Protein AF-H3B752-F1 (afdb_monomer)

InterPro domains:
  IPR000917 Sulfatase, N-terminal [PF00884] (70-128)
  IPR017850 Alkaline-phosphatase-like, core domain superfamily [G3DSA:3.40.720.10] (70-130)
  IPR017850 Alkaline-phosphatase-like, core domain superfamily [SSF53649] (68-130)
  IPR024607 Sulfatase, conserved site [PS00523] (114-126)
  IPR047115 Arylsulfatase B [PTHR10342] (29-130)

Sequence (131 aa):
IWKSFCSRIPPPPTHQRWRVKMLAVGLLTSFSVVSVLTFGYLSRDNPNSSAGKKLKERGHLAPVDPSSPPHIVFILVDDQGFRDVGYHGSEIKTPTLDRLAAEGVKLESYYVQPICTPSRSQFITGKLPIW

pLDDT: mean 79.15, std 16.38, range [39.94, 97.94]

Organism: Latimeria chalumnae (NCBI:txid7897)

Solvent-accessible surface area (backbone atoms only — not comparable to full-atom values): 8840 Å² total; per-residue (Å²): 133,80,86,79,75,81,86,75,78,81,81,81,84,61,74,71,65,53,56,58,52,55,53,52,52,53,52,53,53,52,51,51,53,54,49,52,53,51,52,54,58,70,66,56,71,62,94,79,48,62,72,65,53,62,62,64,64,71,69,69,75,72,87,78,58,90,87,52,82,81,88,84,83,87,85,85,77,79,93,72,55,81,54,61,38,34,82,60,70,22,92,47,85,36,68,70,58,37,50,51,51,72,78,51,84,78,81,92,85,79,88,76,55,101,45,71,68,66,34,49,49,25,70,77,68,76,42,79,88,78,131

Structure (mmCIF, N/CA/C/O backbone):
data_AF-H3B752-F1
#
_entry.id   AF-H3B752-F1
#
loop_
_atom_site.group_PDB
_atom_site.id
_atom_site.type_symbol
_atom_site.label_atom_id
_atom_site.label_alt_id
_atom_site.label_comp_id
_atom_site.label_asym_id
_atom_site.label_entity_id
_atom_site.label_seq_id
_atom_site.pdbx_PDB_ins_code
_atom_site.Cartn_x
_atom_site.Cartn_y
_atom_site.Cartn_z
_atom_site.occupancy
_atom_site.B_iso_or_equiv
_atom_site.auth_seq_id
_atom_site.auth_comp_id
_atom_site.auth_asym_id
_atom_site.auth_atom_id
_atom_site.pdbx_PDB_model_num
ATOM 1 N N . ILE A 1 1 ? 78.031 -38.251 10.634 1.00 53.94 1 ILE A N 1
ATOM 2 C CA . ILE A 1 1 ? 76.691 -37.640 10.841 1.00 53.94 1 ILE A CA 1
ATOM 3 C C . ILE A 1 1 ? 75.630 -38.638 11.360 1.00 53.94 1 ILE A C 1
ATOM 5 O O . ILE A 1 1 ? 74.601 -38.198 11.839 1.00 53.94 1 ILE A O 1
ATOM 9 N N . TRP A 1 2 ? 75.889 -39.955 11.436 1.00 39.94 2 TRP A N 1
ATOM 10 C CA . TRP A 1 2 ? 74.909 -40.919 11.990 1.00 39.94 2 TRP A CA 1
ATOM 11 C C . TRP A 1 2 ? 74.989 -41.170 13.517 1.00 39.94 2 TRP A C 1
ATOM 13 O O . TRP A 1 2 ? 74.052 -41.689 14.108 1.00 39.94 2 TRP A O 1
ATOM 23 N N . LYS A 1 3 ? 76.069 -40.775 14.211 1.00 46.97 3 LYS A N 1
ATOM 24 C CA . LYS A 1 3 ? 76.236 -41.073 15.655 1.00 46.97 3 LYS A CA 1
ATOM 25 C C . LYS A 1 3 ? 75.638 -40.042 16.628 1.00 46.97 3 LYS A C 1
ATOM 27 O O . LYS A 1 3 ? 75.720 -40.250 17.831 1.00 46.97 3 LYS A O 1
ATOM 32 N N . SER A 1 4 ? 75.022 -38.958 16.146 1.00 55.06 4 SER A N 1
ATOM 33 C CA . SER A 1 4 ? 74.487 -37.894 17.021 1.00 55.06 4 SER A CA 1
ATOM 34 C C . SER A 1 4 ? 72.971 -37.976 17.268 1.00 55.06 4 SER A C 1
ATOM 36 O O . SER A 1 4 ? 72.444 -37.215 18.070 1.00 55.06 4 SER A O 1
ATOM 38 N N . PHE A 1 5 ? 72.258 -38.913 16.630 1.00 49.50 5 PHE A N 1
ATOM 39 C CA . PHE A 1 5 ? 70.790 -38.969 16.702 1.00 49.50 5 PHE A CA 1
ATOM 40 C C . PHE A 1 5 ? 70.223 -39.930 17.773 1.00 49.50 5 PHE A C 1
ATOM 42 O O . PHE A 1 5 ? 69.024 -39.921 18.024 1.00 49.50 5 PHE A O 1
ATOM 49 N N . CYS A 1 6 ? 71.052 -40.729 18.458 1.00 53.72 6 CYS A N 1
ATOM 50 C CA . CYS A 1 6 ? 70.563 -41.753 19.402 1.00 53.72 6 CYS A CA 1
ATOM 51 C C . CYS A 1 6 ? 70.393 -41.312 20.871 1.00 53.72 6 CYS A C 1
ATOM 53 O O . CYS A 1 6 ? 70.003 -42.136 21.691 1.00 53.72 6 CYS A O 1
ATOM 55 N N . SER A 1 7 ? 70.649 -40.056 21.253 1.00 50.19 7 SER A N 1
ATOM 56 C CA . SER A 1 7 ? 70.622 -39.643 22.673 1.00 50.19 7 SER A CA 1
ATOM 57 C C . SER A 1 7 ? 69.354 -38.908 23.130 1.00 50.19 7 SER A C 1
ATOM 59 O O . SER A 1 7 ? 69.354 -38.309 24.203 1.00 50.19 7 SER A O 1
ATOM 61 N N . ARG A 1 8 ? 68.259 -38.923 22.355 1.00 54.84 8 ARG A N 1
ATOM 62 C CA . ARG A 1 8 ? 67.082 -38.079 22.647 1.00 54.84 8 ARG A CA 1
ATOM 63 C C . ARG A 1 8 ? 65.731 -38.800 22.552 1.00 54.84 8 ARG A C 1
ATOM 65 O O . ARG A 1 8 ? 64.787 -38.264 21.983 1.00 54.84 8 ARG A O 1
ATOM 72 N N . ILE A 1 9 ? 65.624 -39.997 23.134 1.00 61.06 9 ILE A N 1
ATOM 73 C CA . ILE A 1 9 ? 64.333 -40.683 23.325 1.00 61.06 9 ILE A CA 1
ATOM 74 C C . ILE A 1 9 ? 63.873 -40.468 24.781 1.00 61.06 9 ILE A C 1
ATOM 76 O O . ILE A 1 9 ? 64.575 -40.908 25.693 1.00 61.06 9 ILE A O 1
ATOM 80 N N . PRO A 1 10 ? 62.740 -39.783 25.038 1.00 66.69 10 PRO A N 1
ATOM 81 C CA . PRO A 1 10 ? 62.198 -39.644 26.390 1.00 66.69 10 PRO A CA 1
ATOM 82 C C . PRO A 1 10 ? 61.616 -40.980 26.895 1.00 66.69 10 PRO A C 1
ATOM 84 O O . PRO A 1 10 ? 61.079 -41.750 26.095 1.00 66.69 10 PRO A O 1
ATOM 87 N N . PRO A 1 11 ? 61.687 -41.270 28.210 1.00 69.69 11 PRO A N 1
ATOM 88 C CA . PRO A 1 11 ? 61.184 -42.526 28.761 1.00 69.69 11 PRO A CA 1
ATOM 89 C C .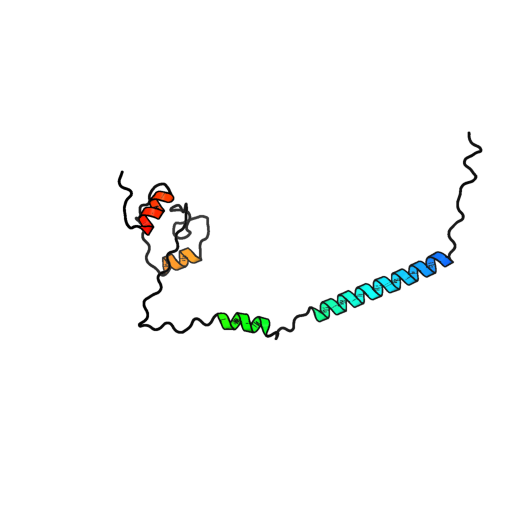 PRO A 1 11 ? 59.649 -42.625 28.652 1.00 69.69 11 PRO A C 1
ATOM 91 O O . PRO A 1 11 ? 58.960 -41.598 28.669 1.00 69.69 11 PRO A O 1
ATOM 94 N N . PRO A 1 12 ? 59.090 -43.847 28.565 1.00 68.25 12 PRO A N 1
ATOM 95 C CA . PRO A 1 12 ? 57.655 -44.052 28.410 1.00 68.25 12 PRO A CA 1
ATOM 96 C C . PRO A 1 12 ? 56.874 -43.555 29.641 1.00 68.25 12 PRO A C 1
ATOM 98 O O . PRO A 1 12 ? 57.336 -43.694 30.777 1.00 68.25 12 PRO A O 1
ATOM 101 N N . PRO A 1 13 ? 55.676 -42.973 29.446 1.00 62.47 13 PRO A N 1
ATOM 102 C CA . PRO A 1 13 ? 54.894 -42.401 30.533 1.00 62.47 13 PRO A CA 1
ATOM 103 C C . PRO A 1 13 ? 54.386 -43.491 31.486 1.00 62.47 13 PRO A C 1
ATOM 105 O O . PRO A 1 13 ? 53.749 -44.458 31.075 1.00 62.47 13 PRO A O 1
ATOM 108 N N . THR A 1 14 ? 54.629 -43.304 32.782 1.00 67.25 14 THR A N 1
ATOM 109 C CA . THR A 1 14 ? 54.229 -44.236 33.841 1.00 67.25 14 THR A CA 1
ATOM 110 C C . THR A 1 14 ? 52.709 -44.241 34.074 1.00 67.25 14 THR A C 1
ATOM 112 O O . THR A 1 14 ? 52.032 -43.209 34.028 1.00 67.25 14 THR A O 1
ATOM 115 N N . HIS A 1 15 ? 52.165 -45.428 34.368 1.00 60.94 15 HIS A N 1
ATOM 116 C CA . HIS A 1 15 ? 50.731 -45.735 34.521 1.00 60.94 15 HIS A CA 1
ATOM 117 C C . HIS A 1 15 ? 49.987 -44.835 35.537 1.00 60.94 15 HIS A C 1
ATOM 119 O O . HIS A 1 15 ? 48.790 -44.576 35.414 1.00 60.94 15 HIS A O 1
ATOM 125 N N . GLN A 1 16 ? 50.704 -44.278 36.516 1.00 57.66 16 GLN A N 1
ATOM 126 C CA . GLN A 1 16 ? 50.153 -43.421 37.570 1.00 57.66 16 GLN A CA 1
ATOM 127 C C . GLN A 1 16 ? 49.657 -42.058 37.051 1.00 57.66 16 GLN A C 1
ATOM 129 O O . GLN A 1 16 ? 48.684 -41.514 37.572 1.00 57.66 16 GLN A O 1
ATOM 134 N N . ARG A 1 17 ? 50.252 -41.539 35.967 1.00 56.00 17 ARG A N 1
ATOM 135 C CA . ARG A 1 17 ? 49.870 -40.254 35.354 1.00 56.00 17 ARG A CA 1
ATOM 136 C C . ARG A 1 17 ? 48.544 -40.323 34.588 1.00 56.00 17 ARG A C 1
ATOM 138 O O . ARG A 1 17 ? 47.860 -39.310 34.465 1.00 56.00 17 ARG A O 1
ATOM 145 N N . TRP A 1 18 ? 48.168 -41.502 34.092 1.00 55.12 18 TRP A N 1
ATOM 146 C CA . TRP A 1 18 ? 46.909 -41.713 33.370 1.00 55.12 18 TRP A CA 1
ATOM 147 C C . TRP A 1 18 ? 45.712 -41.854 34.312 1.00 55.12 18 TRP A C 1
ATOM 149 O O . TRP A 1 18 ? 44.652 -41.303 34.031 1.00 55.12 18 TRP A O 1
ATOM 159 N N . ARG A 1 19 ? 45.894 -42.490 35.477 1.00 59.72 19 ARG A N 1
ATOM 160 C CA . ARG A 1 19 ? 44.819 -42.669 36.471 1.00 59.72 19 ARG A CA 1
ATOM 161 C C . ARG A 1 19 ? 44.283 -41.335 37.004 1.00 59.72 19 ARG A C 1
ATOM 163 O O . ARG A 1 19 ? 43.073 -41.164 37.097 1.00 59.72 19 ARG A O 1
ATOM 170 N N . VAL A 1 20 ? 45.160 -40.364 37.273 1.00 62.06 20 VAL A N 1
ATOM 171 C CA . VAL A 1 20 ? 44.759 -39.028 37.762 1.00 62.06 20 VAL A CA 1
ATOM 172 C C . VAL A 1 20 ? 44.051 -38.211 36.675 1.00 62.06 20 VAL A C 1
ATOM 174 O O . VAL A 1 20 ? 43.061 -37.539 36.953 1.00 62.06 20 VAL A O 1
ATOM 177 N N . LYS A 1 21 ? 44.503 -38.310 35.417 1.00 63.09 21 LYS A N 1
ATOM 178 C CA . LYS A 1 21 ? 43.859 -37.623 34.285 1.00 63.09 21 LYS A CA 1
ATOM 179 C C . LYS A 1 21 ? 42.456 -38.167 33.997 1.00 63.09 21 LYS A C 1
ATOM 181 O O . LYS A 1 21 ? 41.549 -37.381 33.758 1.00 63.09 21 LYS A O 1
ATOM 186 N N . MET A 1 22 ? 42.265 -39.485 34.074 1.00 65.50 22 MET A N 1
ATOM 187 C CA . MET A 1 22 ? 40.961 -40.122 33.842 1.00 65.50 22 MET A CA 1
ATOM 188 C C . MET A 1 22 ? 39.937 -39.755 34.930 1.00 65.50 22 MET A C 1
ATOM 190 O O . MET A 1 22 ? 38.785 -39.471 34.612 1.00 65.50 22 MET A O 1
ATOM 194 N N . LEU A 1 23 ? 40.363 -39.675 36.197 1.00 69.31 23 LEU A N 1
ATOM 195 C CA . LEU A 1 23 ? 39.499 -39.243 37.304 1.00 69.31 23 LEU A CA 1
ATOM 196 C C . LEU A 1 23 ? 39.087 -37.765 37.187 1.00 69.31 23 LEU A C 1
ATOM 198 O O . LEU A 1 23 ? 37.924 -37.433 37.410 1.00 69.31 23 LEU A O 1
ATOM 202 N N . ALA A 1 24 ? 40.007 -36.885 36.781 1.00 67.94 24 ALA A N 1
ATOM 203 C CA . ALA A 1 24 ? 39.709 -35.464 36.588 1.00 67.94 24 ALA A CA 1
ATOM 204 C C . ALA A 1 24 ? 38.716 -35.217 35.434 1.00 67.94 24 ALA A C 1
ATOM 206 O O . ALA A 1 24 ? 37.809 -34.3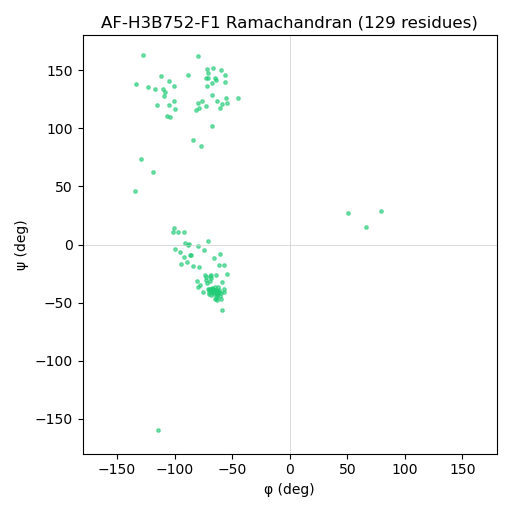96 35.566 1.00 67.94 24 ALA A O 1
ATOM 207 N N . VAL A 1 25 ? 38.834 -35.958 34.325 1.00 74.06 25 VAL A N 1
ATOM 208 C CA . VAL A 1 25 ? 37.893 -35.867 33.192 1.00 74.06 25 VAL A CA 1
ATOM 209 C C . VAL A 1 25 ? 36.502 -36.391 33.572 1.00 74.06 25 VAL A C 1
ATOM 211 O O . VAL A 1 25 ? 35.497 -35.784 33.199 1.00 74.06 25 VAL A O 1
ATOM 214 N N . GLY A 1 26 ? 36.423 -37.462 34.368 1.00 71.56 26 GLY A N 1
ATOM 215 C CA . GLY A 1 26 ? 35.148 -37.985 34.875 1.00 71.56 26 GLY A CA 1
ATOM 216 C C . GLY A 1 26 ? 34.391 -36.988 35.763 1.00 71.56 26 GLY A C 1
ATOM 217 O O . GLY A 1 26 ? 33.179 -36.824 35.625 1.00 71.56 26 GLY A O 1
ATOM 218 N N . LEU A 1 27 ? 35.099 -36.260 36.631 1.00 76.12 27 LEU A N 1
ATOM 219 C CA . LEU A 1 27 ? 34.485 -35.244 37.494 1.00 76.12 27 LEU A CA 1
ATOM 220 C C . LEU A 1 27 ? 34.005 -34.014 36.708 1.00 76.12 27 LEU A C 1
ATOM 222 O O . LEU A 1 27 ? 32.903 -33.526 36.954 1.00 76.12 27 LEU A O 1
ATOM 226 N N . LEU A 1 28 ? 34.785 -33.544 35.729 1.00 72.81 28 LEU A N 1
ATOM 227 C CA . LEU A 1 28 ? 34.418 -32.383 34.908 1.00 72.81 28 LEU A CA 1
ATOM 228 C C . LEU A 1 28 ? 33.214 -32.659 34.001 1.00 72.81 28 LEU A C 1
ATOM 230 O O . LEU A 1 28 ? 32.325 -31.817 33.874 1.00 72.81 28 LEU A O 1
ATOM 234 N N . THR A 1 29 ? 33.156 -33.849 33.404 1.00 75.19 29 THR A N 1
ATOM 235 C CA . THR A 1 29 ? 32.015 -34.261 32.572 1.00 75.19 29 THR A CA 1
ATOM 236 C C . THR A 1 29 ? 30.745 -34.411 33.406 1.00 75.19 29 THR A C 1
ATOM 238 O O . THR A 1 29 ? 29.693 -33.912 33.011 1.00 75.19 29 THR A O 1
ATOM 241 N N . SER A 1 30 ? 30.853 -34.987 34.605 1.00 73.75 30 SER A N 1
ATOM 242 C CA . SER A 1 30 ? 29.720 -35.112 35.529 1.00 73.75 30 SER A CA 1
ATOM 243 C C . SER A 1 30 ? 29.193 -33.746 35.985 1.00 73.75 30 SER A C 1
ATOM 245 O O . SER A 1 30 ? 27.984 -33.520 35.997 1.00 73.75 30 SER A O 1
ATOM 247 N N . PHE A 1 31 ? 30.084 -32.799 36.298 1.00 80.19 31 PHE A N 1
ATOM 248 C CA . PHE A 1 31 ? 29.692 -31.447 36.707 1.00 80.19 31 PHE A CA 1
ATOM 249 C C . PHE A 1 31 ? 29.017 -30.660 35.571 1.00 80.19 31 PHE A C 1
ATOM 251 O O . PHE A 1 31 ? 28.025 -29.966 35.796 1.00 80.19 31 PHE A O 1
ATOM 258 N N . SER A 1 32 ? 29.504 -30.814 34.335 1.00 82.75 32 SER A N 1
ATOM 259 C CA . SER A 1 32 ? 28.908 -30.177 33.155 1.00 82.75 32 SER A CA 1
ATOM 260 C C . SER A 1 32 ? 27.481 -30.670 32.891 1.00 82.75 32 SER A C 1
ATOM 262 O O . SER A 1 32 ? 26.585 -29.853 32.680 1.00 82.75 32 SER A O 1
ATOM 264 N N . VAL A 1 33 ? 27.235 -31.981 32.985 1.00 84.88 33 VAL A N 1
ATOM 265 C CA . VAL A 1 33 ? 25.898 -32.558 32.757 1.00 84.88 33 VAL A CA 1
ATOM 266 C C . VAL A 1 33 ? 24.897 -32.103 33.825 1.00 84.88 33 VAL A C 1
ATOM 268 O O . VAL A 1 33 ? 23.776 -31.719 33.490 1.00 84.88 33 VAL A O 1
ATOM 271 N N . VAL A 1 34 ? 25.300 -32.071 35.100 1.00 86.38 34 VAL A N 1
ATOM 272 C CA . VAL A 1 34 ? 24.439 -31.590 36.197 1.00 86.38 34 VAL A CA 1
ATOM 273 C C . VAL A 1 34 ? 24.116 -30.102 36.042 1.00 86.38 34 VAL A C 1
ATOM 275 O O . VAL A 1 34 ? 22.974 -29.696 36.267 1.00 86.38 34 VAL A O 1
ATOM 278 N N . SER A 1 35 ? 25.084 -29.290 35.607 1.00 84.81 35 SER A N 1
ATOM 279 C CA . SER A 1 35 ? 24.868 -27.865 35.346 1.00 84.81 35 SER A CA 1
ATOM 280 C C . SER A 1 35 ? 23.852 -27.642 34.222 1.00 84.81 35 SER A C 1
ATOM 282 O O . SER A 1 35 ? 22.894 -26.899 34.421 1.00 84.81 35 SER A O 1
ATOM 284 N N . VAL A 1 36 ? 23.989 -28.343 33.090 1.00 82.75 36 VAL A N 1
ATOM 285 C CA . VAL A 1 36 ? 23.062 -28.220 31.950 1.00 82.75 36 VAL A CA 1
ATOM 286 C C . VAL A 1 36 ? 21.648 -28.666 32.323 1.00 82.75 36 VAL A C 1
ATOM 288 O O . VAL A 1 36 ? 20.685 -27.974 31.996 1.00 82.75 36 VAL A O 1
ATOM 291 N N . LEU A 1 37 ? 21.503 -29.777 33.053 1.00 81.56 37 LEU A N 1
ATOM 292 C CA . LEU A 1 37 ? 20.191 -30.254 33.499 1.00 81.56 37 LEU A CA 1
ATOM 293 C C . LEU A 1 37 ? 19.529 -29.283 34.482 1.00 81.56 37 LEU A C 1
ATOM 295 O O . LEU A 1 37 ? 18.338 -29.013 34.362 1.00 81.56 37 LEU A O 1
ATOM 299 N N . THR A 1 38 ? 20.294 -28.705 35.410 1.00 80.31 38 THR A N 1
ATOM 300 C CA . THR A 1 38 ? 19.763 -27.748 36.393 1.00 80.31 38 THR A CA 1
ATOM 301 C C . THR A 1 38 ? 19.369 -26.425 35.732 1.00 80.31 38 THR A C 1
ATOM 303 O O . THR A 1 38 ? 18.291 -25.898 36.005 1.00 80.31 38 THR A O 1
ATOM 306 N N . PHE A 1 39 ? 20.191 -25.905 34.814 1.00 76.38 39 PHE A N 1
ATOM 307 C CA . PHE A 1 39 ? 19.880 -24.677 34.075 1.00 76.38 39 PHE A CA 1
ATOM 308 C C . PHE A 1 39 ? 18.694 -24.865 33.120 1.00 76.38 39 PHE A C 1
ATOM 310 O O . PHE A 1 39 ? 17.850 -23.977 33.008 1.00 76.38 39 PHE A O 1
ATOM 317 N N . GLY A 1 40 ? 18.591 -26.035 32.480 1.00 75.62 40 GLY A N 1
ATOM 318 C CA . GLY A 1 40 ? 17.446 -26.403 31.648 1.00 75.62 40 GLY A CA 1
ATOM 319 C C . GLY A 1 40 ? 16.152 -26.540 32.452 1.00 75.62 40 GLY A C 1
ATOM 320 O O . GLY A 1 40 ? 15.096 -26.123 31.982 1.00 75.62 40 GLY A O 1
ATOM 321 N N . TYR A 1 41 ? 16.227 -27.058 33.684 1.00 72.44 41 TYR A N 1
ATOM 322 C CA . TYR A 1 41 ? 15.068 -27.147 34.573 1.00 72.44 41 TYR A CA 1
ATOM 323 C C . TYR A 1 41 ? 14.634 -25.769 35.097 1.00 72.44 41 TYR A C 1
ATOM 325 O O . TYR A 1 41 ? 13.440 -25.492 35.163 1.00 72.44 41 TYR A O 1
ATOM 333 N N . LEU A 1 42 ? 15.584 -24.879 35.405 1.00 68.56 42 LEU A N 1
ATOM 334 C CA . LEU A 1 42 ? 15.298 -23.501 35.827 1.00 68.56 42 LEU A CA 1
ATOM 335 C C . LEU A 1 42 ? 14.819 -22.595 34.681 1.00 68.56 42 LEU A C 1
ATOM 337 O O . LEU A 1 42 ? 14.014 -21.705 34.927 1.00 68.56 42 LEU A O 1
ATOM 341 N N . SER A 1 43 ? 15.260 -22.831 33.439 1.00 65.00 43 SER A N 1
ATOM 342 C CA . SER A 1 43 ? 14.762 -22.116 32.245 1.00 65.00 43 SER A CA 1
ATOM 343 C C . SER A 1 43 ? 13.418 -22.638 31.737 1.00 65.00 43 SER A C 1
ATOM 345 O O . SER A 1 43 ? 12.894 -22.127 30.747 1.00 65.00 43 SER A O 1
ATOM 347 N N . ARG A 1 44 ? 12.836 -23.665 32.371 1.00 66.56 44 ARG A N 1
ATOM 348 C CA . ARG A 1 44 ? 11.478 -24.097 32.047 1.00 66.56 44 ARG A CA 1
ATOM 349 C C . ARG A 1 44 ? 10.496 -23.125 32.689 1.00 66.56 44 ARG A C 1
ATOM 351 O O . ARG A 1 44 ? 10.008 -23.351 33.794 1.00 66.56 44 ARG A O 1
ATOM 358 N N . ASP A 1 45 ? 10.240 -22.037 31.969 1.00 61.66 45 ASP A N 1
ATOM 359 C CA . ASP A 1 45 ? 9.263 -21.014 32.318 1.00 61.66 45 ASP A CA 1
ATOM 360 C C . ASP A 1 45 ? 7.950 -21.651 32.788 1.00 61.66 45 ASP A C 1
ATOM 362 O O . ASP A 1 45 ? 7.348 -22.491 32.112 1.00 61.66 45 ASP A O 1
ATOM 366 N N . ASN A 1 46 ? 7.502 -21.242 33.976 1.00 62.53 46 ASN A N 1
ATOM 367 C CA . ASN A 1 46 ? 6.189 -21.598 34.490 1.00 62.53 46 ASN A CA 1
ATOM 368 C C . ASN A 1 46 ? 5.137 -21.088 33.483 1.00 62.53 46 ASN A C 1
ATOM 370 O O . ASN A 1 46 ? 5.069 -19.873 33.267 1.00 62.53 46 ASN A O 1
ATOM 374 N N . PRO A 1 47 ? 4.280 -21.949 32.900 1.00 58.53 47 PRO A N 1
ATOM 375 C CA . PRO A 1 47 ? 3.239 -21.519 31.960 1.00 58.53 47 PRO A CA 1
ATOM 376 C C . PRO A 1 47 ? 2.229 -20.533 32.580 1.00 58.53 47 PRO A C 1
ATOM 378 O O . PRO A 1 47 ? 1.422 -19.941 31.868 1.00 58.53 47 PRO A O 1
ATOM 381 N N . ASN A 1 48 ? 2.298 -20.310 33.896 1.00 57.59 48 ASN A N 1
ATOM 382 C CA . ASN A 1 48 ? 1.501 -19.335 34.634 1.00 57.59 48 ASN A CA 1
ATOM 383 C C . ASN A 1 48 ? 2.225 -17.995 34.880 1.00 57.59 48 ASN A C 1
ATOM 385 O O . ASN A 1 48 ? 1.735 -17.183 35.665 1.00 57.59 48 ASN A O 1
ATOM 389 N N . SER A 1 49 ? 3.381 -17.749 34.249 1.00 59.84 49 SER A N 1
ATOM 390 C CA . SER A 1 49 ? 4.132 -16.498 34.396 1.00 59.84 49 SER A CA 1
ATOM 391 C C . SER A 1 49 ? 3.297 -15.294 33.943 1.00 59.84 49 SER A C 1
ATOM 393 O O . SER A 1 49 ? 2.903 -15.158 32.781 1.00 59.84 49 SER A O 1
ATOM 395 N N . SER A 1 50 ? 3.035 -14.390 34.888 1.00 56.50 50 SER A N 1
ATOM 396 C CA . SER A 1 50 ? 2.217 -13.180 34.742 1.00 56.50 50 SER A CA 1
ATOM 397 C C . SER A 1 50 ? 2.686 -12.232 33.628 1.00 56.50 50 SER A C 1
ATOM 399 O O . SER A 1 50 ? 1.905 -11.401 33.161 1.00 56.50 50 SER A O 1
ATOM 401 N N . ALA A 1 51 ? 3.928 -12.375 33.151 1.00 58.47 51 ALA A N 1
ATOM 402 C CA . ALA A 1 51 ? 4.449 -11.641 31.999 1.00 58.47 51 ALA A CA 1
ATOM 403 C C . ALA A 1 51 ? 3.678 -11.956 30.700 1.00 58.47 51 ALA A C 1
ATOM 405 O O . ALA A 1 51 ? 3.403 -11.046 29.918 1.00 58.47 51 ALA A O 1
ATOM 406 N N . GLY A 1 52 ? 3.240 -13.209 30.509 1.00 51.28 52 GLY A N 1
ATOM 407 C CA . GLY A 1 52 ? 2.412 -13.609 29.365 1.00 51.28 52 GLY A CA 1
ATOM 408 C C . GLY A 1 52 ? 0.970 -13.091 29.448 1.00 51.28 52 GLY A C 1
ATOM 409 O O . GLY A 1 52 ? 0.379 -12.727 28.431 1.00 51.28 52 GLY A O 1
ATOM 410 N N . LYS A 1 53 ? 0.409 -12.970 30.662 1.00 57.06 53 LYS A N 1
ATOM 411 C CA . LYS A 1 53 ? -0.934 -12.391 30.873 1.00 57.06 53 LYS A CA 1
ATOM 412 C C . LYS A 1 53 ? -0.979 -10.893 30.565 1.00 57.06 53 LYS A C 1
ATOM 414 O O . LYS A 1 53 ? -1.930 -10.437 29.936 1.00 57.06 53 LYS A O 1
ATOM 419 N N . LYS A 1 54 ? 0.076 -10.146 30.908 1.00 50.91 54 LYS A N 1
ATOM 420 C CA . LYS A 1 54 ? 0.145 -8.688 30.705 1.00 50.91 54 LYS A CA 1
ATOM 421 C C . LYS A 1 54 ? 0.121 -8.266 29.228 1.00 50.91 54 LYS A C 1
ATOM 423 O O . LYS A 1 54 ? -0.314 -7.163 28.908 1.00 50.91 54 LYS A O 1
ATOM 428 N N . LEU A 1 55 ? 0.572 -9.136 28.324 1.00 57.97 55 LEU A N 1
ATOM 429 C CA . LEU A 1 55 ? 0.477 -8.911 26.878 1.00 57.97 55 LEU A CA 1
ATOM 430 C C . LEU A 1 55 ? -0.920 -9.243 26.333 1.00 57.97 55 LEU A C 1
ATOM 432 O O . LEU A 1 55 ? -1.385 -8.572 25.416 1.00 57.97 55 LEU A O 1
ATOM 436 N N . LYS A 1 56 ? -1.619 -10.216 26.931 1.00 51.75 56 LYS A N 1
ATOM 437 C CA . LYS A 1 56 ? -2.974 -10.613 26.521 1.00 51.75 56 LYS A CA 1
ATOM 438 C C . LYS A 1 56 ? -4.046 -9.583 26.905 1.00 51.75 56 LYS A C 1
ATOM 440 O O . LYS A 1 56 ? -5.033 -9.450 26.193 1.00 51.75 56 LYS A O 1
ATOM 445 N N . GLU A 1 57 ? -3.834 -8.813 27.972 1.00 54.91 57 GLU A N 1
ATOM 446 C CA . GLU A 1 57 ? -4.771 -7.764 28.416 1.00 54.91 57 GLU A CA 1
ATOM 447 C C . GL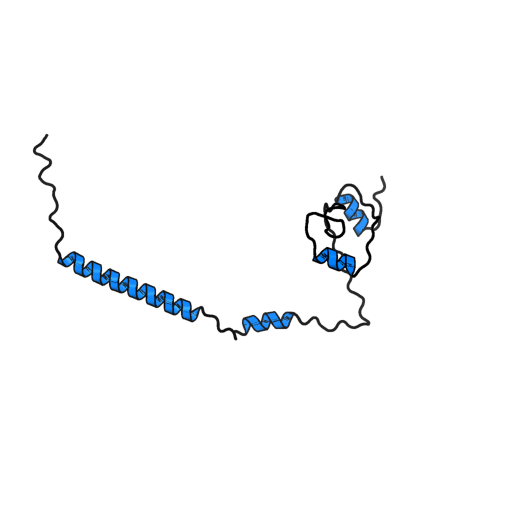U A 1 57 ? -4.692 -6.458 27.606 1.00 54.91 57 GLU A C 1
ATOM 449 O O . GLU A 1 57 ? -5.652 -5.695 27.582 1.00 54.91 57 GLU A O 1
ATOM 454 N N . ARG A 1 58 ? -3.601 -6.202 26.869 1.00 56.03 58 ARG A N 1
ATOM 455 C CA . ARG A 1 58 ? -3.463 -4.987 26.037 1.00 56.03 58 ARG A CA 1
ATOM 456 C C . ARG A 1 58 ? -4.290 -4.999 24.744 1.00 56.03 58 ARG A C 1
ATOM 458 O O . ARG A 1 58 ? -4.298 -4.002 24.033 1.00 56.03 58 ARG A O 1
ATOM 465 N N . GLY A 1 59 ? -4.969 -6.103 24.434 1.00 56.06 59 GLY A N 1
ATOM 466 C CA . GLY A 1 59 ? -5.809 -6.239 23.241 1.00 56.06 59 GLY A CA 1
ATOM 467 C C . GLY A 1 59 ? -7.256 -5.765 23.408 1.00 56.06 59 GLY A C 1
ATOM 468 O O . GLY A 1 59 ? -8.030 -5.884 22.462 1.00 56.06 59 GLY A O 1
ATOM 469 N N . HIS A 1 60 ? -7.656 -5.267 24.583 1.00 59.41 60 HIS A N 1
ATOM 470 C CA . HIS A 1 60 ? -9.015 -4.768 24.783 1.00 59.41 60 HIS A CA 1
ATOM 471 C C . HIS A 1 60 ? -9.110 -3.317 24.289 1.00 59.41 60 HIS A C 1
ATOM 473 O O . HIS A 1 60 ? -8.821 -2.375 25.026 1.00 59.41 60 HIS A O 1
ATOM 479 N N . LEU A 1 61 ? -9.451 -3.148 23.007 1.00 67.44 61 LEU A N 1
ATOM 480 C CA . LEU A 1 61 ? -9.818 -1.849 22.442 1.00 67.44 61 LEU A CA 1
ATOM 481 C C . LEU A 1 61 ? -10.978 -1.280 23.271 1.00 67.44 61 LEU A C 1
ATOM 483 O O . LEU A 1 61 ? -11.979 -1.966 23.482 1.00 67.44 61 LEU A O 1
ATOM 487 N N . ALA A 1 62 ? -10.818 -0.057 23.780 1.00 72.06 62 ALA A N 1
ATOM 488 C CA . ALA A 1 62 ? -11.873 0.621 24.522 1.00 72.06 62 ALA A CA 1
ATOM 489 C C . ALA A 1 62 ? -13.152 0.706 23.662 1.00 72.06 62 ALA A C 1
ATOM 491 O O . ALA A 1 62 ? -13.038 0.835 22.439 1.00 72.06 62 ALA A O 1
ATOM 492 N N . PRO A 1 63 ? -14.355 0.630 24.264 1.00 70.00 63 PRO A N 1
ATOM 493 C CA . PRO A 1 63 ? -15.605 0.744 23.521 1.00 70.00 63 PRO A CA 1
ATOM 494 C C . PRO A 1 63 ? -15.614 2.039 22.702 1.00 70.00 63 PRO A C 1
ATOM 496 O O . PRO A 1 63 ? -15.450 3.124 23.260 1.00 70.00 63 PRO A O 1
ATOM 499 N N . VAL A 1 64 ? -15.771 1.919 21.383 1.00 75.75 64 VAL A N 1
ATOM 500 C CA . VAL A 1 64 ? -15.909 3.075 20.490 1.00 75.75 64 VAL A CA 1
ATOM 501 C C . VAL A 1 64 ? -17.300 3.663 20.715 1.00 75.75 64 VAL A C 1
ATOM 503 O O . VAL A 1 64 ? -18.301 2.972 20.524 1.00 75.75 64 VAL A O 1
ATOM 506 N N . ASP A 1 65 ? -17.364 4.918 21.156 1.00 85.44 65 ASP A N 1
ATOM 507 C CA . ASP A 1 65 ? -18.622 5.658 21.279 1.00 85.44 65 ASP A CA 1
ATOM 508 C C . ASP A 1 65 ? -19.232 5.827 19.873 1.00 85.44 65 ASP A C 1
ATOM 510 O O . ASP A 1 65 ? -18.554 6.368 18.996 1.00 85.44 65 ASP A O 1
ATOM 514 N N . PRO A 1 66 ? -20.479 5.392 19.609 1.00 81.81 66 PRO A N 1
ATOM 515 C CA . PRO A 1 66 ? -21.116 5.562 18.301 1.00 81.81 66 PRO A CA 1
ATOM 516 C C . PRO A 1 66 ? -21.294 7.031 17.892 1.00 81.81 66 PRO A C 1
ATOM 518 O O . PRO A 1 66 ? -21.488 7.310 16.712 1.00 81.81 66 PRO A O 1
ATOM 521 N N . SER A 1 67 ? -21.221 7.969 18.842 1.00 89.38 67 SER A N 1
ATOM 522 C CA . SER A 1 67 ? -21.208 9.408 18.572 1.00 89.38 67 SER A CA 1
ATOM 523 C C . SER A 1 67 ? -19.808 9.960 18.278 1.00 89.38 67 SER A C 1
ATOM 525 O O . SER A 1 67 ? -19.687 11.129 17.899 1.00 89.38 67 SER A O 1
ATOM 527 N N . SER A 1 68 ? -18.746 9.174 18.475 1.00 91.69 68 SER A N 1
ATOM 528 C CA . SER A 1 68 ? -17.389 9.618 18.167 1.00 91.69 68 SER A CA 1
ATOM 529 C C . SER A 1 68 ? -17.165 9.671 16.650 1.00 91.69 68 SER A C 1
ATOM 531 O O . SER A 1 68 ? -17.684 8.827 15.914 1.00 91.69 68 SER A O 1
ATOM 533 N N . PRO A 1 69 ? -16.411 10.664 16.145 1.00 92.56 69 PRO A N 1
ATOM 534 C CA . PRO A 1 69 ? -16.056 10.713 14.734 1.00 92.56 69 PRO A CA 1
ATOM 535 C C . PRO A 1 69 ? -15.349 9.420 14.299 1.00 92.56 69 PRO A C 1
ATOM 537 O O . PRO A 1 69 ? -14.497 8.919 15.038 1.00 92.56 69 PRO A O 1
ATOM 540 N N . PRO A 1 70 ? -15.648 8.884 13.103 1.00 93.38 70 PRO A N 1
ATOM 541 C CA . PRO A 1 70 ? -15.002 7.670 12.630 1.00 93.38 70 PRO A CA 1
ATOM 542 C C . PRO A 1 70 ? -13.500 7.898 12.438 1.00 93.38 70 PRO A C 1
ATOM 544 O O . PRO A 1 70 ? -13.061 8.938 11.942 1.00 93.38 70 PRO A O 1
ATOM 547 N N . HIS A 1 71 ? -12.702 6.890 12.780 1.00 93.38 71 HIS A N 1
ATOM 548 C CA . HIS A 1 71 ? -11.280 6.887 12.461 1.00 93.38 71 HIS A CA 1
ATOM 549 C C . HIS A 1 71 ? -11.082 6.552 10.983 1.00 93.38 71 HIS A C 1
ATOM 551 O O . HIS A 1 71 ? -11.514 5.500 10.514 1.00 93.38 71 HIS A O 1
ATOM 557 N N . ILE A 1 72 ? -10.398 7.435 10.257 1.00 94.94 72 ILE A N 1
ATOM 558 C CA . ILE A 1 72 ? -10.085 7.241 8.840 1.00 94.94 72 ILE A CA 1
ATOM 559 C C . ILE A 1 72 ? -8.611 6.860 8.722 1.00 94.94 72 ILE A C 1
ATOM 561 O O . ILE A 1 72 ? -7.733 7.620 9.132 1.00 94.94 72 ILE A O 1
ATOM 565 N N . VAL A 1 73 ? -8.341 5.682 8.160 1.00 95.62 73 VAL A N 1
ATOM 566 C CA . VAL A 1 73 ? -6.985 5.176 7.921 1.00 95.62 73 VAL A CA 1
ATOM 567 C C . VAL A 1 73 ? -6.765 5.053 6.420 1.00 95.62 73 VAL A C 1
ATOM 569 O O . VAL A 1 73 ? -7.471 4.306 5.747 1.00 95.62 73 VAL A O 1
ATOM 572 N N . PHE A 1 74 ? -5.764 5.766 5.906 1.00 95.50 74 PHE A N 1
ATOM 573 C CA . PHE A 1 74 ? -5.336 5.663 4.514 1.00 95.50 74 PHE A CA 1
ATOM 574 C C . PHE A 1 74 ? -4.084 4.791 4.416 1.00 95.50 74 PHE A C 1
ATOM 576 O O . PHE A 1 74 ? -3.068 5.085 5.046 1.00 95.50 74 PHE A O 1
ATOM 583 N N . ILE A 1 75 ? -4.155 3.732 3.609 1.00 95.56 75 ILE A N 1
ATOM 584 C CA . ILE A 1 75 ? -3.017 2.871 3.274 1.00 95.56 75 ILE A CA 1
ATOM 585 C C . ILE A 1 75 ? -2.622 3.196 1.834 1.00 95.56 75 ILE A C 1
ATOM 587 O O . ILE A 1 75 ? -3.379 2.910 0.911 1.00 95.56 75 ILE A O 1
ATOM 591 N N . LEU A 1 76 ? -1.456 3.815 1.655 1.00 94.56 76 LEU A N 1
ATOM 592 C CA . LEU A 1 76 ? -0.906 4.158 0.345 1.00 94.56 76 LEU A CA 1
ATOM 593 C C . LEU A 1 76 ? 0.292 3.255 0.048 1.00 94.56 76 LEU A C 1
ATOM 595 O O . LEU A 1 76 ? 1.203 3.156 0.870 1.00 94.56 76 LEU A O 1
ATOM 599 N N . VAL A 1 77 ? 0.282 2.608 -1.116 1.00 94.62 77 VAL A N 1
ATOM 600 C CA . VAL A 1 77 ? 1.337 1.692 -1.569 1.00 94.62 77 VAL A CA 1
ATOM 601 C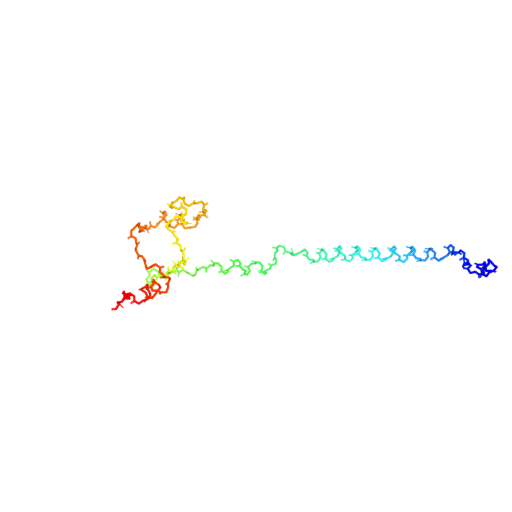 C . VAL A 1 77 ? 2.089 2.342 -2.729 1.00 94.62 77 VAL A C 1
ATOM 603 O O . VAL A 1 77 ? 1.457 2.908 -3.620 1.00 94.62 77 VAL A O 1
ATOM 606 N N . ASP A 1 78 ? 3.421 2.291 -2.695 1.00 94.38 78 ASP A N 1
ATOM 607 C CA . ASP A 1 78 ? 4.282 2.820 -3.760 1.00 94.38 78 ASP A CA 1
ATOM 608 C C . ASP A 1 78 ? 4.535 1.751 -4.832 1.00 94.38 78 ASP A C 1
ATOM 610 O O . ASP A 1 78 ? 4.591 0.564 -4.510 1.00 94.38 78 ASP A O 1
ATOM 614 N N . ASP A 1 79 ? 4.659 2.175 -6.090 1.00 92.94 79 ASP A N 1
ATOM 615 C CA . ASP A 1 79 ? 4.934 1.323 -7.260 1.00 92.94 79 ASP A CA 1
ATOM 616 C C . ASP A 1 79 ? 4.021 0.086 -7.436 1.00 92.94 79 ASP A C 1
ATOM 618 O O . ASP A 1 79 ? 4.408 -0.900 -8.060 1.00 92.94 79 ASP A O 1
ATOM 622 N N . GLN A 1 80 ? 2.782 0.126 -6.929 1.00 93.19 80 GLN A N 1
ATOM 623 C CA . GLN A 1 80 ? 1.825 -0.971 -7.101 1.00 93.19 80 GLN A CA 1
ATOM 624 C C . GLN A 1 80 ? 1.134 -0.914 -8.470 1.00 93.19 80 GLN A C 1
ATOM 626 O O . GLN A 1 80 ? 0.355 -0.002 -8.764 1.00 93.19 80 GLN A O 1
ATOM 631 N N . GLY A 1 81 ? 1.369 -1.932 -9.292 1.00 91.69 81 GLY A N 1
ATOM 632 C CA . GLY A 1 81 ? 0.700 -2.140 -10.566 1.00 91.69 81 GLY A CA 1
ATOM 633 C C . GLY A 1 81 ? -0.695 -2.754 -10.425 1.00 91.69 81 GLY A C 1
ATOM 634 O O . GLY A 1 81 ? -1.049 -3.375 -9.423 1.00 91.69 81 GLY A O 1
ATOM 635 N N . PHE A 1 82 ? -1.494 -2.634 -11.490 1.00 92.06 82 PHE A N 1
ATOM 636 C CA . PHE A 1 82 ? -2.858 -3.176 -11.532 1.00 92.06 82 PHE A CA 1
ATOM 637 C C . PHE A 1 82 ? -2.895 -4.688 -11.258 1.00 92.06 82 PHE A C 1
ATOM 639 O O . PHE A 1 82 ? -3.781 -5.164 -10.563 1.00 92.06 82 PHE A O 1
ATOM 646 N N . ARG A 1 83 ? -1.919 -5.453 -11.759 1.00 93.25 83 ARG A N 1
ATOM 647 C CA . ARG A 1 83 ? -1.872 -6.917 -11.611 1.00 93.25 83 ARG A CA 1
ATOM 648 C C . ARG A 1 83 ? -1.099 -7.410 -10.386 1.00 93.25 83 ARG A C 1
ATOM 650 O O . ARG A 1 83 ? -0.879 -8.609 -10.292 1.00 93.25 83 ARG A O 1
ATOM 657 N N . ASP A 1 84 ? -0.725 -6.540 -9.450 1.00 94.44 84 ASP A N 1
ATOM 658 C CA . ASP A 1 84 ? 0.068 -6.95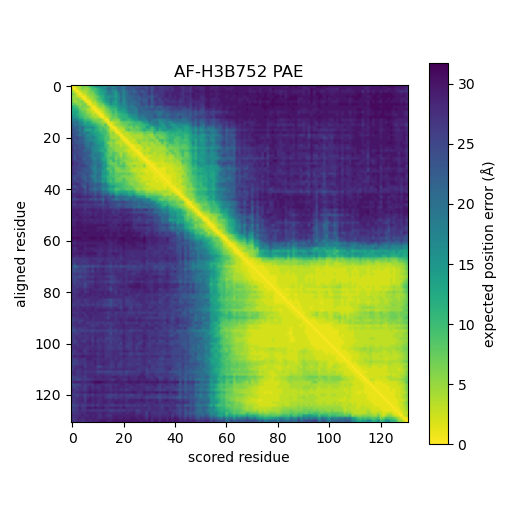0 -8.280 1.00 94.44 84 ASP A CA 1
ATOM 659 C C . ASP A 1 84 ? -0.792 -7.449 -7.106 1.00 94.44 84 ASP A C 1
ATOM 661 O O . ASP A 1 84 ? -0.270 -8.029 -6.154 1.00 94.44 84 ASP A O 1
ATOM 665 N N . VAL A 1 85 ? -2.116 -7.285 -7.181 1.00 94.56 85 VAL A N 1
ATOM 666 C CA . VAL A 1 85 ? -3.086 -7.690 -6.149 1.00 94.56 85 VAL A CA 1
ATOM 667 C C . VAL A 1 85 ? -3.864 -8.949 -6.538 1.00 94.56 85 VAL A C 1
ATOM 669 O O . VAL A 1 85 ? -4.263 -9.132 -7.690 1.00 94.56 85 VAL A O 1
ATOM 672 N N . GLY A 1 86 ? -4.107 -9.824 -5.562 1.00 94.81 86 GLY A N 1
ATOM 673 C CA . GLY A 1 86 ? -4.773 -11.118 -5.740 1.00 94.81 86 GLY A CA 1
ATOM 674 C C . GLY A 1 86 ? -6.161 -11.003 -6.371 1.00 94.81 86 GLY A C 1
ATOM 675 O O . GLY A 1 86 ? -6.475 -11.755 -7.293 1.00 94.81 86 GLY A O 1
ATOM 676 N N . TYR A 1 87 ? -6.959 -10.008 -5.975 1.00 93.94 87 TYR A N 1
ATOM 677 C CA . TYR A 1 87 ? -8.286 -9.765 -6.557 1.00 93.94 87 TYR A CA 1
ATOM 678 C C . TYR A 1 87 ? -8.272 -9.331 -8.041 1.00 93.94 87 TYR A C 1
ATOM 680 O O . TYR A 1 87 ? -9.318 -9.377 -8.687 1.00 93.94 87 TYR A O 1
ATOM 688 N N . HIS A 1 88 ? -7.110 -8.977 -8.604 1.00 94.75 88 HIS A N 1
ATOM 689 C CA . HIS A 1 88 ? -6.896 -8.765 -10.045 1.00 94.75 88 HIS A CA 1
ATOM 690 C C . HIS A 1 88 ? -6.212 -9.951 -10.747 1.00 94.75 88 HIS A C 1
ATOM 692 O O . HIS A 1 88 ? -5.811 -9.843 -11.907 1.00 94.75 88 HIS A O 1
ATOM 698 N N . GLY A 1 89 ? -6.090 -11.096 -10.070 1.00 93.19 89 GLY A N 1
ATOM 699 C CA . GLY A 1 89 ? -5.468 -12.300 -10.621 1.00 93.19 89 GLY A CA 1
ATOM 700 C C . GLY A 1 89 ? -3.939 -12.279 -10.597 1.00 93.19 89 GLY A C 1
ATOM 701 O O . GLY A 1 89 ? -3.321 -12.894 -11.464 1.00 93.19 89 GLY A O 1
ATOM 702 N N . SER A 1 90 ? -3.331 -11.571 -9.638 1.00 94.75 90 SER A N 1
ATOM 703 C CA . SER A 1 90 ? -1.883 -11.615 -9.391 1.00 94.75 90 SER A CA 1
ATOM 704 C C . SER A 1 90 ? -1.395 -13.027 -9.051 1.00 94.75 90 SER A C 1
ATOM 706 O O . SER A 1 90 ? -2.101 -13.811 -8.413 1.00 94.75 90 SER A O 1
ATOM 708 N N . GLU A 1 91 ? -0.143 -13.330 -9.399 1.00 94.69 91 GLU A N 1
ATOM 709 C CA . GLU A 1 91 ? 0.569 -14.505 -8.875 1.00 94.69 91 GLU A CA 1
ATOM 710 C C . GLU A 1 91 ? 0.871 -14.361 -7.370 1.00 94.69 91 GLU A C 1
ATOM 712 O O . GLU A 1 91 ? 0.980 -15.354 -6.641 1.00 94.69 91 GLU A O 1
ATOM 717 N N . ILE A 1 92 ? 0.971 -13.117 -6.884 1.00 94.31 92 ILE A N 1
ATOM 718 C CA . ILE A 1 92 ? 1.201 -12.787 -5.479 1.00 94.31 92 ILE A CA 1
ATOM 719 C C . ILE A 1 92 ? -0.122 -12.894 -4.722 1.00 94.31 92 ILE A C 1
ATOM 721 O O . ILE A 1 92 ? -1.097 -12.196 -4.998 1.00 94.31 92 ILE A O 1
ATOM 725 N N . LYS A 1 93 ? -0.142 -13.755 -3.703 1.00 95.12 93 LYS A N 1
ATOM 726 C CA . LYS A 1 93 ? -1.313 -13.943 -2.843 1.00 95.12 93 LYS A CA 1
ATOM 727 C C . LYS A 1 93 ? -1.404 -12.819 -1.814 1.00 95.12 93 LYS A C 1
ATOM 729 O O . LYS A 1 93 ? -0.546 -12.720 -0.936 1.00 95.12 93 LYS A O 1
ATOM 734 N N . THR A 1 94 ? -2.476 -12.030 -1.865 1.00 96.88 94 THR A N 1
ATOM 735 C CA . THR A 1 94 ? -2.726 -10.901 -0.953 1.00 96.88 94 THR A CA 1
ATOM 736 C C . THR A 1 94 ? -4.013 -11.095 -0.144 1.00 96.88 94 THR A C 1
ATOM 738 O O . THR A 1 94 ? -4.919 -10.267 -0.231 1.00 96.88 94 THR A O 1
ATOM 741 N N . PRO A 1 95 ? -4.115 -12.138 0.705 1.00 96.69 95 PRO A N 1
ATOM 742 C CA . PRO A 1 95 ? -5.388 -12.543 1.313 1.00 96.69 95 PRO A CA 1
ATOM 743 C C . PRO A 1 95 ? -6.054 -11.442 2.153 1.00 96.69 95 PRO A C 1
ATOM 745 O O . PRO A 1 95 ? -7.277 -11.349 2.199 1.00 96.69 95 PRO A O 1
ATOM 748 N N . THR A 1 96 ? -5.266 -10.578 2.802 1.00 96.62 96 THR A N 1
ATOM 749 C CA . THR A 1 96 ? -5.797 -9.440 3.567 1.00 96.62 96 THR A CA 1
ATOM 750 C C . THR A 1 96 ? -6.423 -8.384 2.659 1.00 96.62 96 THR A C 1
ATOM 752 O O . THR A 1 96 ? -7.503 -7.891 2.974 1.00 96.62 96 THR A O 1
ATOM 755 N N . LEU A 1 97 ? -5.773 -8.049 1.538 1.00 95.69 97 LEU A N 1
ATOM 756 C CA . LEU A 1 97 ? -6.312 -7.090 0.569 1.00 95.69 97 LEU A CA 1
ATOM 757 C C . LEU A 1 97 ? -7.529 -7.671 -0.150 1.00 95.69 97 LEU A C 1
ATOM 759 O O . LEU A 1 97 ? -8.514 -6.966 -0.326 1.00 95.69 97 LEU A O 1
ATOM 763 N N . ASP A 1 98 ? -7.495 -8.961 -0.482 1.00 96.06 98 ASP A N 1
ATOM 764 C CA . ASP A 1 98 ? -8.603 -9.652 -1.145 1.00 96.06 98 ASP A CA 1
ATOM 765 C C . ASP A 1 98 ? -9.853 -9.666 -0.253 1.00 96.06 98 ASP A C 1
ATOM 767 O O . ASP A 1 98 ? -10.961 -9.407 -0.722 1.00 96.06 98 ASP A O 1
ATOM 771 N N . ARG A 1 99 ? -9.676 -9.878 1.059 1.00 97.31 99 ARG A N 1
ATOM 772 C CA . ARG A 1 99 ? -10.764 -9.772 2.040 1.00 97.31 99 ARG A CA 1
ATOM 773 C C . ARG A 1 99 ? -11.317 -8.349 2.133 1.00 97.31 99 ARG A C 1
ATOM 775 O O . ARG A 1 99 ? -12.530 -8.176 2.103 1.00 97.31 99 ARG A O 1
ATOM 782 N N . LEU A 1 100 ? -10.449 -7.336 2.212 1.00 96.19 100 LEU A N 1
ATOM 783 C CA . LEU A 1 100 ? -10.877 -5.929 2.243 1.00 96.19 100 LEU A CA 1
ATOM 784 C C . LEU A 1 100 ? -11.641 -5.538 0.970 1.00 96.19 100 LEU A C 1
ATOM 786 O O . LEU A 1 100 ? -12.635 -4.823 1.043 1.00 96.19 100 LEU A O 1
ATOM 790 N N . ALA A 1 101 ? -11.206 -6.037 -0.186 1.00 95.69 101 ALA A N 1
ATOM 791 C CA . ALA A 1 101 ? -11.856 -5.802 -1.467 1.00 95.69 101 ALA A CA 1
ATOM 792 C C . ALA A 1 101 ? -13.222 -6.509 -1.579 1.00 95.69 101 ALA A C 1
ATOM 794 O O . ALA A 1 101 ? -14.114 -5.994 -2.249 1.00 95.69 101 ALA A O 1
ATOM 795 N N . ALA A 1 102 ? -13.397 -7.663 -0.922 1.00 96.75 102 ALA A N 1
ATOM 796 C CA . ALA A 1 102 ? -14.664 -8.397 -0.869 1.00 96.75 102 ALA A CA 1
ATOM 797 C C . ALA A 1 102 ? -15.680 -7.794 0.120 1.00 96.75 102 ALA A C 1
ATOM 799 O O . ALA A 1 102 ? -16.880 -7.838 -0.135 1.00 96.75 102 ALA A O 1
ATOM 800 N N . GLU A 1 103 ? -15.211 -7.245 1.243 1.00 97.94 103 GLU A N 1
ATOM 801 C CA . GLU A 1 103 ? -16.054 -6.604 2.266 1.00 97.94 103 GLU A CA 1
ATOM 802 C C . GLU A 1 103 ? -16.378 -5.132 1.938 1.00 97.94 103 GLU A C 1
ATOM 804 O O . GLU A 1 103 ? -17.310 -4.564 2.509 1.00 97.94 103 GLU A O 1
ATOM 809 N N . GLY A 1 104 ? -15.604 -4.504 1.046 1.00 96.00 104 GLY A N 1
ATOM 810 C CA . GLY A 1 104 ? -15.662 -3.073 0.747 1.00 96.00 104 GLY A CA 1
ATOM 811 C C . GLY A 1 104 ? -16.121 -2.718 -0.671 1.00 96.00 104 GLY A C 1
ATOM 812 O O . GLY A 1 104 ? -16.757 -3.496 -1.378 1.00 96.00 104 GLY A O 1
ATOM 813 N N . VAL A 1 105 ? -15.784 -1.493 -1.088 1.00 95.94 105 VAL A N 1
ATOM 814 C CA . VAL A 1 105 ? -16.054 -0.966 -2.435 1.00 95.94 105 VAL A CA 1
ATOM 815 C C . VAL A 1 105 ? -14.747 -0.879 -3.215 1.00 95.94 105 VAL A C 1
ATOM 817 O O . VAL A 1 105 ? -13.766 -0.321 -2.726 1.00 95.94 105 VAL A O 1
ATOM 820 N N . LYS A 1 106 ? -14.747 -1.396 -4.446 1.00 94.19 106 LYS A N 1
ATOM 821 C CA . LYS A 1 106 ? -13.601 -1.344 -5.361 1.00 94.19 106 LYS A CA 1
ATOM 822 C C . LYS A 1 106 ? -13.783 -0.234 -6.387 1.00 94.19 106 LYS A C 1
ATOM 824 O O . LYS A 1 106 ? -14.858 -0.094 -6.969 1.00 94.19 106 LYS A O 1
ATOM 829 N N . LEU 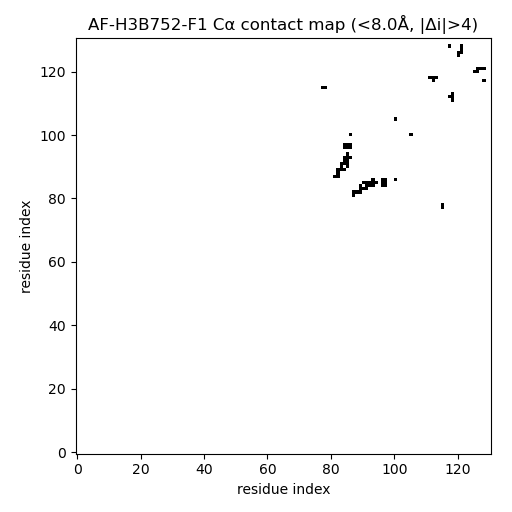A 1 107 ? -12.718 0.519 -6.635 1.00 94.19 107 LEU A N 1
ATOM 830 C CA . LEU A 1 107 ? -12.650 1.491 -7.721 1.00 94.19 107 LEU A CA 1
ATOM 831 C C . LEU A 1 107 ? -11.792 0.883 -8.830 1.00 94.19 107 LEU A C 1
ATOM 833 O O . LEU A 1 107 ? -10.593 0.730 -8.653 1.00 94.19 107 LEU A O 1
ATOM 837 N N . GLU A 1 108 ? -12.405 0.521 -9.954 1.00 93.62 108 GLU A N 1
ATOM 838 C CA . GLU A 1 108 ? -11.726 -0.187 -11.058 1.00 93.62 108 GLU A CA 1
ATOM 839 C C . GLU A 1 108 ? -11.143 0.782 -12.109 1.00 93.62 108 GLU A C 1
ATOM 841 O O . GLU A 1 108 ? -10.402 0.391 -13.006 1.00 93.62 108 GLU A O 1
ATOM 846 N N . SER A 1 109 ? -11.488 2.071 -12.031 1.00 93.00 109 SER A N 1
ATOM 847 C CA . SER A 1 109 ? -11.056 3.108 -12.980 1.00 93.00 109 SER A CA 1
ATOM 848 C C . SER A 1 109 ? -10.479 4.312 -12.238 1.00 93.00 109 SER A C 1
ATOM 850 O O . SER A 1 109 ? -11.118 5.356 -12.121 1.00 93.00 109 SER A O 1
ATOM 852 N N . TYR A 1 110 ? -9.270 4.143 -11.704 1.00 91.75 110 TYR A N 1
ATOM 853 C CA . TYR A 1 110 ? -8.487 5.196 -11.057 1.00 91.75 110 TYR A CA 1
ATOM 854 C C . TYR A 1 110 ? -7.248 5.528 -11.890 1.00 91.75 110 TYR A C 1
ATOM 856 O O . TYR A 1 110 ? -6.645 4.654 -12.511 1.00 91.75 110 TYR A O 1
ATOM 864 N N . TYR A 1 111 ? -6.862 6.803 -11.896 1.00 91.50 111 TYR A N 1
ATOM 865 C CA . TYR A 1 111 ? -5.732 7.302 -12.676 1.00 91.50 111 TYR A CA 1
ATOM 866 C C . TYR A 1 111 ? -4.725 7.975 -11.751 1.00 91.50 111 TYR A C 1
ATOM 868 O O . TYR A 1 111 ? -5.099 8.754 -10.876 1.00 91.50 111 TYR A O 1
ATOM 876 N N . VAL A 1 112 ? -3.446 7.676 -11.964 1.00 92.44 112 VAL A N 1
ATOM 877 C CA . VAL A 1 112 ? -2.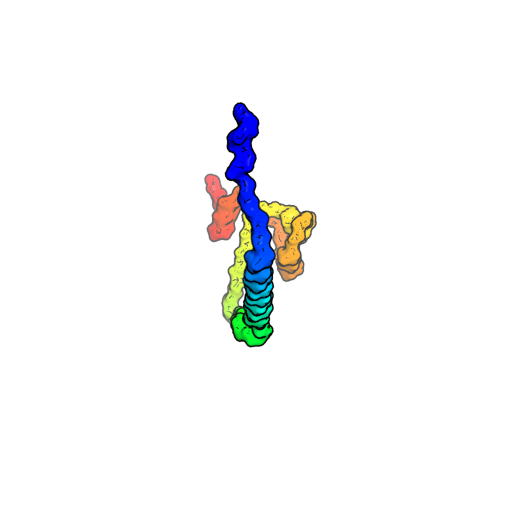320 8.228 -11.203 1.00 92.44 112 VAL A CA 1
ATOM 878 C C . VAL A 1 112 ? -1.285 8.815 -12.152 1.00 92.44 112 VAL A C 1
ATOM 880 O O . VAL A 1 112 ? -1.279 8.531 -13.350 1.00 92.44 112 VAL A O 1
ATOM 883 N N . GLN A 1 113 ? -0.399 9.649 -11.617 1.00 93.19 113 GLN A N 1
ATOM 884 C CA . GLN A 1 113 ? 0.760 10.117 -12.372 1.00 93.19 113 GLN A CA 1
ATOM 885 C C . GLN A 1 113 ? 1.773 8.983 -12.553 1.00 93.19 113 GLN A C 1
ATOM 887 O O . GLN A 1 113 ? 1.903 8.149 -11.658 1.00 93.19 113 GLN A O 1
ATOM 892 N N . PRO A 1 114 ? 2.559 8.985 -13.643 1.00 90.31 114 PRO A N 1
ATOM 893 C CA . PRO A 1 114 ? 3.566 7.953 -13.900 1.00 90.31 114 PRO A CA 1
ATOM 894 C C . PRO A 1 114 ? 4.789 8.032 -12.965 1.00 90.31 114 PRO A C 1
ATOM 896 O O . PRO A 1 114 ? 5.742 7.285 -13.148 1.00 90.31 114 PRO A O 1
ATOM 899 N N . ILE A 1 115 ? 4.798 8.957 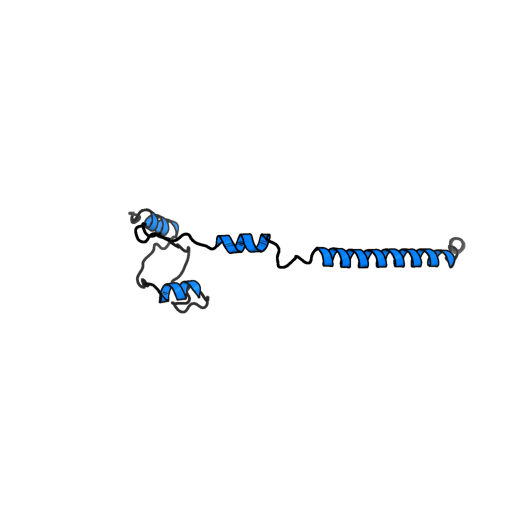-11.996 1.00 93.25 115 ILE A N 1
ATOM 900 C CA . ILE A 1 115 ? 5.878 9.158 -11.022 1.00 93.25 115 ILE A CA 1
ATOM 901 C C . ILE A 1 115 ? 5.259 9.289 -9.621 1.00 93.25 115 ILE A C 1
ATOM 903 O O . ILE A 1 115 ? 4.259 9.994 -9.435 1.00 93.25 115 ILE A O 1
ATOM 907 N N . CYS A 1 116 ? 5.882 8.662 -8.620 1.00 93.56 116 CYS A N 1
ATOM 908 C CA . CYS A 1 116 ? 5.407 8.623 -7.234 1.00 93.56 116 CYS A CA 1
ATOM 909 C C . CYS A 1 116 ? 5.282 10.017 -6.588 1.00 93.56 116 CYS A C 1
ATOM 911 O O . CYS A 1 116 ? 4.284 10.312 -5.930 1.00 93.56 116 CYS A O 1
ATOM 913 N N . THR A 1 117 ? 6.244 10.917 -6.821 1.00 94.56 117 THR A N 1
ATOM 914 C CA . THR A 1 117 ? 6.262 12.275 -6.246 1.00 94.56 117 THR A CA 1
ATOM 915 C C . THR A 1 117 ? 5.031 13.116 -6.620 1.00 94.56 117 THR A C 1
ATOM 917 O O . THR A 1 117 ? 4.347 13.575 -5.701 1.00 94.56 117 THR A O 1
ATOM 920 N N . PRO A 1 118 ? 4.693 13.326 -7.911 1.00 93.62 118 PRO A N 1
ATOM 921 C CA . PRO A 1 118 ? 3.498 14.081 -8.280 1.00 93.62 118 PRO A CA 1
ATOM 922 C C . PRO A 1 118 ? 2.195 13.341 -7.941 1.00 93.62 118 PRO A C 1
ATOM 924 O O . PRO A 1 118 ? 1.197 13.994 -7.659 1.00 93.62 118 PRO A O 1
ATOM 927 N N . SER A 1 119 ? 2.184 12.003 -7.901 1.00 94.12 119 SER A N 1
ATOM 928 C CA . SER A 1 119 ? 1.015 11.235 -7.440 1.00 94.12 119 SER A CA 1
ATOM 929 C C . SER A 1 119 ? 0.726 11.483 -5.949 1.00 94.12 119 SER A C 1
ATOM 931 O O . SER A 1 119 ? -0.389 11.823 -5.550 1.00 94.12 119 SER A O 1
ATOM 933 N N . ARG A 1 120 ? 1.764 11.425 -5.106 1.00 95.12 120 ARG A N 1
ATOM 934 C CA . ARG A 1 120 ? 1.653 11.697 -3.666 1.00 95.12 120 ARG A CA 1
ATOM 935 C C . ARG A 1 120 ? 1.296 13.147 -3.365 1.00 95.12 120 ARG A C 1
ATOM 937 O O . ARG A 1 120 ? 0.509 13.395 -2.452 1.00 95.12 120 ARG A O 1
ATOM 944 N N . SER A 1 121 ? 1.865 14.105 -4.098 1.00 95.00 121 SER A N 1
ATOM 945 C CA . SER A 1 121 ? 1.533 15.517 -3.892 1.00 95.00 121 SER A CA 1
ATOM 946 C C . SER A 1 121 ? 0.070 15.801 -4.242 1.00 95.00 121 SER A C 1
ATOM 948 O O . SER A 1 121 ? -0.594 16.504 -3.479 1.00 95.00 121 SER A O 1
ATOM 950 N N . GLN A 1 122 ? -0.462 15.193 -5.310 1.00 94.38 122 GLN A N 1
ATOM 951 C CA . GLN A 1 122 ? -1.889 15.252 -5.650 1.00 94.38 122 GLN A CA 1
ATOM 952 C C . GLN A 1 122 ? -2.761 14.685 -4.534 1.00 94.38 122 GLN A C 1
ATOM 954 O O . GLN A 1 122 ? -3.723 15.333 -4.134 1.00 94.38 122 GLN A O 1
ATOM 959 N N . PHE A 1 123 ? -2.406 13.515 -4.000 1.00 94.69 123 PHE A N 1
ATOM 960 C CA . PHE A 1 123 ? -3.166 12.871 -2.930 1.00 94.69 123 PHE A CA 1
ATOM 961 C C . PHE A 1 123 ? -3.238 13.729 -1.657 1.00 94.69 123 PHE A C 1
ATOM 963 O O . PHE A 1 123 ? -4.307 13.883 -1.075 1.00 94.69 123 PHE A O 1
ATOM 970 N N . ILE A 1 124 ? -2.118 14.329 -1.240 1.00 95.25 124 ILE A N 1
ATOM 971 C CA . ILE A 1 124 ? -2.050 15.129 -0.005 1.00 95.25 124 ILE A CA 1
ATOM 972 C C . ILE A 1 124 ? -2.717 16.498 -0.174 1.00 95.25 124 ILE A C 1
ATOM 974 O O . ILE A 1 124 ? -3.370 16.988 0.744 1.00 95.25 124 ILE A O 1
ATOM 978 N N . THR A 1 125 ? -2.520 17.147 -1.323 1.00 94.94 125 THR A N 1
ATOM 979 C CA . THR A 1 125 ? -2.975 18.532 -1.535 1.00 94.94 125 THR A CA 1
ATOM 980 C C . THR A 1 125 ? -4.342 18.636 -2.205 1.00 94.94 125 THR A C 1
ATOM 982 O O . THR A 1 125 ? -4.935 19.714 -2.193 1.00 94.94 125 THR A O 1
ATOM 985 N N . GLY A 1 126 ? -4.827 17.558 -2.824 1.00 94.44 126 GLY A N 1
ATOM 986 C CA . GLY A 1 126 ? -6.021 17.564 -3.669 1.00 94.44 126 GLY A CA 1
ATOM 987 C C . GLY A 1 126 ? -5.861 18.378 -4.958 1.00 94.44 126 GLY A C 1
ATOM 988 O O . GLY A 1 126 ? -6.862 18.733 -5.577 1.00 94.44 126 GLY A O 1
ATOM 989 N N . LYS A 1 127 ? -4.628 18.727 -5.354 1.00 92.00 127 LYS A N 1
ATOM 990 C CA . LYS A 1 127 ? -4.348 19.583 -6.514 1.00 92.00 127 LYS A CA 1
ATOM 991 C C . LYS A 1 127 ? -3.557 18.842 -7.574 1.00 92.00 127 LYS A C 1
ATOM 993 O O . LYS A 1 127 ? -2.541 18.221 -7.280 1.00 92.00 127 LYS A O 1
ATOM 998 N N . LEU A 1 128 ? -3.990 18.987 -8.823 1.00 90.31 128 LEU A N 1
ATOM 999 C CA . LEU A 1 128 ? -3.211 18.550 -9.974 1.00 90.31 128 LEU A CA 1
ATOM 1000 C C . LEU A 1 128 ? -1.941 19.418 -10.109 1.00 90.31 128 LEU A C 1
ATOM 1002 O O . LEU A 1 128 ? -2.019 20.633 -9.914 1.00 90.31 128 LEU A O 1
ATOM 1006 N N . PRO A 1 129 ? -0.780 18.823 -10.442 1.00 79.81 129 PRO A N 1
ATOM 1007 C CA . PRO A 1 129 ? 0.418 19.532 -10.833 1.00 79.81 129 PRO A CA 1
ATOM 1008 C C . PRO A 1 129 ? 0.091 20.183 -12.169 1.00 79.81 129 PRO A C 1
ATOM 1010 O O . PRO A 1 129 ? -0.008 19.527 -13.204 1.00 79.81 129 PRO A O 1
ATOM 1013 N N . ILE A 1 130 ? -0.190 21.474 -12.102 1.00 79.81 130 ILE A N 1
ATOM 1014 C CA . ILE A 1 130 ? -0.295 22.314 -13.283 1.00 79.81 130 ILE A CA 1
ATOM 1015 C C . ILE A 1 130 ? 1.117 22.513 -13.838 1.00 79.81 130 ILE A C 1
ATOM 1017 O O . ILE A 1 130 ? 2.064 22.682 -13.065 1.00 79.81 130 ILE A O 1
ATOM 1021 N N . TRP A 1 131 ? 1.233 22.413 -15.159 1.00 56.44 131 TRP A N 1
ATOM 1022 C CA . TRP A 1 131 ? 2.448 22.731 -15.904 1.00 56.44 131 TRP A CA 1
ATOM 1023 C C . TRP A 1 131 ? 2.641 24.243 -15.995 1.00 56.44 131 TRP A C 1
ATOM 1025 O O . TRP A 1 131 ? 1.615 24.950 -16.143 1.00 56.44 131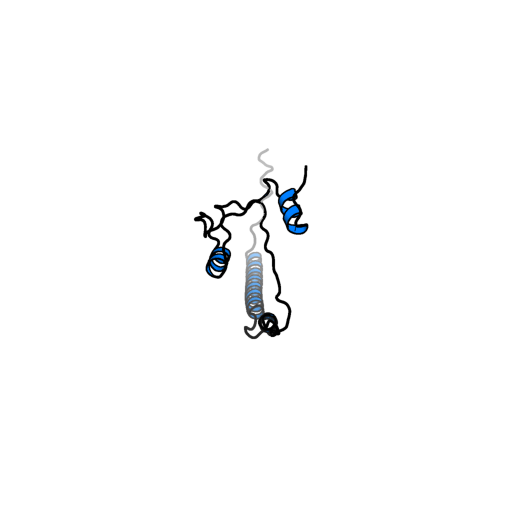 TRP A O 1
#

Radius of gyration: 36.98 Å; Cα contacts (8 Å, |Δi|>4): 37; chains: 1; bounding box: 98×68×54 Å

Mean predicted aligned error: 17.9 Å

Secondary structure (DSSP, 8-state):
--TTSSS-PPPPPPTHHHHHHHHHHHHHHHHHHHHHHHHHHHTS--TT-HHHHHHHGGG-PPPPPTTSPPP------SS--GGGSGGGT-SS--HHHHHHHHHS---S-----SSHHHHHHHHHH------

Foldseek 3Di:
DPPPPPPDDDDDDDPVVVVVVVVVVVVVVVVVVVVVVVVVVVPPDDPPPCVVVVVVVVPDDDDDDPPDDDDDDDDDDPPDDPQCAVCSPHPDDDPVVVVCCVVDPDDPDDDADPDPVQRVVCVVVVDHPDD